Protein AF-A0A562SCU8-F1 (afdb_monomer)

Mean predicted aligned error: 7.64 Å

Solvent-accessible surface area (backbone atoms only — not comparable to full-atom values): 8248 Å² total; per-residue (Å²): 108,76,71,57,53,52,52,50,53,52,38,52,55,48,48,53,50,50,30,53,50,24,42,53,52,17,52,43,36,60,74,41,35,70,43,33,24,53,49,32,45,69,33,89,92,36,32,94,47,12,74,60,49,46,53,50,51,30,52,48,30,40,51,45,25,54,34,42,69,38,57,86,38,28,70,58,22,32,47,53,50,24,51,52,36,44,52,53,33,54,51,48,50,49,46,69,77,73,41,92,74,72,70,74,53,66,56,50,101,40,62,87,54,53,73,68,58,50,39,52,52,33,50,55,51,28,55,52,33,45,51,39,34,55,52,48,69,74,44,71,71,68,55,53,83,79,80,68,87,70,71,84,126

InterPro domains:
  IPR009908 Methylamine utilisation protein, MauE [PF07291] (16-135)

Foldseek 3Di:
DVVVVVLLVLLVVLLVVLLVVLLQQLVLLVVPLVQQLVLQCPDPVRVVVSNVCSNVVSVVSNVLSVLSVQLLSVLVSLVVSLVNLVVVLVSLVCCVPPPPDRDQPRRGPDNPPDSVRVSVVSVVSNVSSVVSSVSCVVDVVSSPPDDPPPPPD

Organism: NCBI:txid510947

Radius of gyration: 17.96 Å; Cα contacts (8 Å, |Δi|>4): 143; chains: 1; bounding box: 52×27×47 Å

Nearest PDB structures (foldseek):
  2rld-assembly1_A  TM=4.226E-01  e=9.034E+00  Bacteroides thetaiotaomicron VPI-5482
  4tx5-assembly1_B  TM=2.171E-01  e=4.146E+00  Homo sapiens

Sequence (153 aa):
MKKETLQIVFIESNVALFIFLFVYTGVNKLMDYSAFRVVLSKSPLLSFASSFIAWFLPVIELIVSLILLMPFTRKLGLLISTSLMATFTFYLAYMIFFTPNLPCSCGGIFNNLNWTEHLILNIVLLVIAFTAWWLSKSNQRFIAINRNSRTPV

Structure (mmCIF, N/CA/C/O backbone):
data_AF-A0A562SCU8-F1
#
_entry.id   AF-A0A562SCU8-F1
#
loop_
_atom_site.group_PDB
_atom_site.id
_atom_site.type_symbol
_atom_site.label_atom_id
_atom_site.label_alt_id
_atom_site.label_comp_id
_atom_site.label_asym_id
_a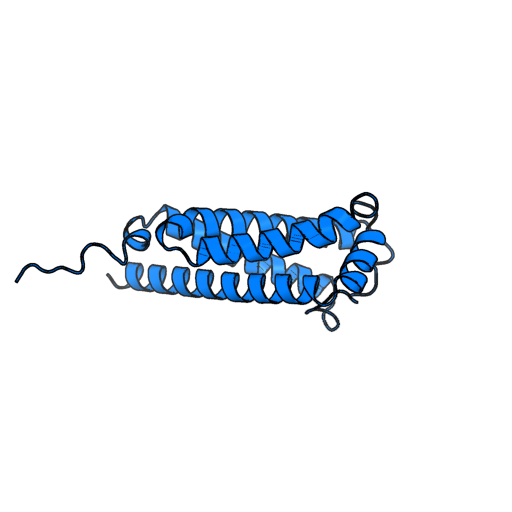tom_site.label_entity_id
_atom_site.label_seq_id
_atom_site.pdbx_PDB_ins_code
_atom_site.Cartn_x
_atom_site.Cartn_y
_atom_site.Cartn_z
_atom_site.occupancy
_atom_site.B_iso_or_equiv
_atom_site.auth_seq_id
_atom_site.auth_comp_id
_atom_site.auth_asym_id
_atom_site.auth_atom_id
_atom_site.pdbx_PDB_model_num
ATOM 1 N N . MET A 1 1 ? -18.285 7.297 25.283 1.00 58.56 1 MET A N 1
ATOM 2 C CA . MET A 1 1 ? -19.422 7.204 24.338 1.00 58.56 1 MET A CA 1
ATOM 3 C C . MET A 1 1 ? -19.176 7.908 22.999 1.00 58.56 1 MET A C 1
ATOM 5 O O . MET A 1 1 ? -18.654 7.236 22.127 1.00 58.56 1 MET A O 1
ATOM 9 N N . LYS A 1 2 ? -19.449 9.214 22.784 1.00 68.31 2 LYS A N 1
ATOM 10 C CA . LYS A 1 2 ? -19.324 9.836 21.429 1.00 68.31 2 LYS A CA 1
ATOM 11 C C . LYS A 1 2 ? -17.936 9.681 20.772 1.00 68.31 2 LYS A C 1
ATOM 13 O O . LYS A 1 2 ? -17.849 9.387 19.585 1.00 68.31 2 LYS A O 1
ATOM 18 N N . LYS A 1 3 ? -16.857 9.835 21.552 1.00 72.00 3 LYS A N 1
ATOM 19 C CA . LYS A 1 3 ? -15.465 9.695 21.076 1.00 72.00 3 LYS A CA 1
ATOM 20 C C . LYS A 1 3 ? -15.133 8.271 20.608 1.00 72.00 3 LYS A C 1
ATOM 22 O O . LYS A 1 3 ? -14.429 8.111 19.620 1.00 72.00 3 LYS A O 1
ATOM 27 N N . GLU A 1 4 ? -15.668 7.253 21.281 1.00 75.38 4 GLU A N 1
ATOM 28 C CA . GLU A 1 4 ? -15.455 5.843 20.920 1.00 75.38 4 GLU A CA 1
ATOM 29 C C . GLU A 1 4 ? -16.219 5.482 19.641 1.00 75.38 4 GLU A C 1
ATOM 31 O O . GLU A 1 4 ? -15.669 4.817 18.769 1.00 75.38 4 GLU A O 1
ATOM 36 N N . THR A 1 5 ? -17.452 5.978 19.478 1.00 78.50 5 THR A N 1
ATOM 37 C CA . THR A 1 5 ? -18.238 5.785 18.249 1.00 78.50 5 THR A CA 1
ATOM 38 C C . THR A 1 5 ? -17.547 6.404 17.033 1.00 78.50 5 THR A C 1
ATOM 40 O O . THR A 1 5 ? -17.458 5.761 15.991 1.00 78.50 5 THR A O 1
ATOM 43 N N . LEU A 1 6 ? -16.993 7.615 17.169 1.00 84.69 6 LEU A N 1
ATOM 44 C CA . LEU A 1 6 ? -16.258 8.277 16.086 1.00 84.69 6 LEU A CA 1
ATOM 45 C C . LEU A 1 6 ? -15.016 7.474 15.658 1.00 84.69 6 LEU A C 1
ATOM 47 O O . LEU A 1 6 ? -14.760 7.320 14.468 1.00 84.69 6 LEU A O 1
ATOM 51 N N . GLN A 1 7 ? -14.266 6.929 16.622 1.00 85.06 7 GLN A N 1
ATOM 52 C CA . GLN A 1 7 ? -13.095 6.091 16.343 1.00 85.06 7 GLN A CA 1
ATOM 53 C C . GLN A 1 7 ? -13.469 4.804 15.604 1.00 85.06 7 GLN A C 1
ATOM 55 O O . GLN A 1 7 ? -12.756 4.398 14.692 1.00 85.06 7 GLN A O 1
ATOM 60 N N . ILE A 1 8 ? -14.587 4.177 15.974 1.00 82.56 8 ILE A N 1
ATOM 61 C CA . ILE A 1 8 ? -15.084 2.965 15.313 1.00 82.56 8 ILE A CA 1
ATOM 62 C C . ILE A 1 8 ? -15.435 3.261 13.855 1.00 82.56 8 ILE A C 1
ATOM 64 O O . ILE A 1 8 ? -14.944 2.574 12.964 1.00 82.56 8 ILE A O 1
ATOM 68 N N . VAL A 1 9 ? -16.217 4.316 13.609 1.00 87.88 9 VAL A N 1
ATOM 69 C CA . VAL A 1 9 ? -16.588 4.725 12.246 1.00 87.88 9 VAL A CA 1
ATOM 70 C C . VAL A 1 9 ? -15.344 5.042 11.420 1.00 87.88 9 VAL A C 1
ATOM 72 O O . VAL A 1 9 ? -15.237 4.596 10.284 1.00 87.88 9 VAL A O 1
ATOM 75 N N . PHE A 1 10 ? -14.369 5.749 11.998 1.00 90.81 10 PHE A N 1
ATOM 76 C CA . PHE A 1 10 ? -13.114 6.044 11.312 1.00 90.81 10 PHE A CA 1
ATOM 77 C C . PHE A 1 10 ? -12.370 4.768 10.894 1.00 90.81 10 PHE A C 1
ATOM 79 O O . PHE A 1 10 ? -11.949 4.664 9.743 1.00 90.81 10 PHE A O 1
ATOM 86 N N . ILE A 1 11 ? -12.230 3.784 11.788 1.00 89.69 11 ILE A N 1
ATOM 87 C CA . ILE A 1 11 ? -11.534 2.525 11.481 1.00 89.69 11 ILE A CA 1
ATOM 88 C C . ILE A 1 11 ? -12.292 1.718 10.415 1.00 89.69 11 ILE A C 1
ATOM 90 O O . ILE A 1 11 ? -11.653 1.223 9.492 1.00 89.69 11 ILE A O 1
ATOM 94 N N . GLU A 1 12 ? -13.624 1.605 10.488 1.00 89.62 12 GLU A N 1
ATOM 95 C CA . GLU A 1 12 ? -14.415 0.899 9.459 1.00 89.62 12 GLU A CA 1
ATOM 96 C C . GLU A 1 12 ? -14.272 1.547 8.083 1.00 89.62 12 GLU A C 1
ATOM 98 O O . GLU A 1 12 ? -14.002 0.856 7.101 1.00 89.62 12 GLU A O 1
ATOM 103 N N . SER A 1 13 ? -14.387 2.877 8.012 1.00 93.06 13 SER A N 1
ATOM 104 C CA . SER A 1 13 ? -14.217 3.620 6.761 1.00 93.06 13 SER A CA 1
ATOM 105 C C . SER A 1 13 ? -12.830 3.396 6.159 1.00 93.06 13 SER A C 1
ATOM 107 O O . SER A 1 13 ? -12.699 3.218 4.952 1.00 93.06 13 SER A O 1
ATOM 109 N N . ASN A 1 14 ? -11.794 3.341 7.001 1.00 94.06 14 ASN A N 1
ATOM 110 C CA . ASN A 1 14 ? -10.433 3.012 6.587 1.00 94.06 14 ASN A CA 1
ATOM 111 C C . ASN A 1 14 ? -10.323 1.588 6.039 1.00 94.06 14 ASN A C 1
ATOM 113 O O . ASN A 1 14 ? -9.775 1.383 4.960 1.00 94.06 14 ASN A O 1
ATOM 117 N N . VAL A 1 15 ? -10.852 0.601 6.763 1.00 93.12 15 VAL A N 1
ATOM 118 C CA . VAL A 1 15 ? -10.840 -0.802 6.332 1.00 93.12 15 VAL A CA 1
ATOM 119 C C . VAL A 1 15 ? -11.520 -0.943 4.969 1.00 93.12 15 VAL A C 1
ATOM 121 O O . VAL A 1 15 ? -10.938 -1.538 4.065 1.00 93.12 15 VAL A O 1
ATOM 124 N N . ALA A 1 16 ? -12.699 -0.344 4.788 1.00 94.00 16 ALA A N 1
ATOM 125 C CA . ALA A 1 16 ? -13.417 -0.360 3.516 1.00 94.00 16 ALA A CA 1
ATOM 126 C C . ALA A 1 16 ? -12.621 0.315 2.385 1.00 94.00 16 ALA A C 1
ATOM 128 O O . ALA A 1 16 ? -12.517 -0.243 1.292 1.00 94.00 16 ALA A O 1
ATOM 129 N N . LEU A 1 17 ? -12.008 1.473 2.660 1.00 94.94 17 LEU A N 1
ATOM 130 C CA . LEU A 1 17 ? -11.158 2.188 1.707 1.00 94.94 17 LEU A CA 1
ATOM 131 C C . LEU A 1 17 ? -9.973 1.331 1.241 1.00 94.94 17 LEU A C 1
ATOM 133 O O . LEU A 1 17 ? -9.734 1.231 0.040 1.00 94.94 17 LEU A O 1
ATOM 137 N N . PHE A 1 18 ? -9.248 0.693 2.164 1.00 94.88 18 PHE A N 1
ATOM 138 C CA . PHE A 1 18 ? -8.090 -0.141 1.824 1.00 94.88 18 PHE A CA 1
ATOM 139 C C . PHE A 1 18 ? -8.474 -1.433 1.105 1.00 94.88 18 PHE A C 1
ATOM 141 O O . PHE A 1 18 ? -7.758 -1.848 0.197 1.00 94.88 18 PHE A O 1
ATOM 148 N N . ILE A 1 19 ? -9.612 -2.044 1.453 1.00 95.06 19 ILE A N 1
ATOM 149 C CA . ILE A 1 19 ? -10.151 -3.184 0.697 1.00 95.06 19 ILE A CA 1
ATOM 150 C C . ILE A 1 19 ? -10.417 -2.759 -0.747 1.00 95.06 19 ILE A C 1
ATOM 152 O O . ILE A 1 19 ? -9.918 -3.400 -1.668 1.00 95.06 19 ILE A O 1
ATOM 156 N N . PHE A 1 20 ? -11.159 -1.666 -0.946 1.00 94.69 20 PHE A N 1
ATOM 157 C CA . PHE A 1 20 ? -11.463 -1.160 -2.281 1.00 94.69 20 PHE A CA 1
ATOM 158 C C . PHE A 1 20 ? -10.186 -0.851 -3.068 1.00 94.69 20 PHE A C 1
ATOM 160 O O . PHE A 1 20 ? -10.033 -1.319 -4.194 1.00 94.69 20 PHE A O 1
ATOM 167 N N . LEU A 1 21 ? -9.249 -0.124 -2.453 1.00 93.06 21 LEU A N 1
ATOM 168 C CA . LEU A 1 21 ? -7.983 0.254 -3.070 1.00 93.06 21 LEU A CA 1
ATOM 169 C C . LEU A 1 21 ? -7.185 -0.977 -3.518 1.00 93.06 21 LEU A C 1
ATOM 171 O O . LEU A 1 21 ? -6.810 -1.045 -4.682 1.00 93.06 21 LEU A O 1
ATOM 175 N N . PHE A 1 22 ? -6.949 -1.948 -2.630 1.00 94.25 22 PHE A N 1
ATOM 176 C CA . PHE A 1 22 ? -6.116 -3.113 -2.942 1.00 94.25 22 PHE A CA 1
ATOM 177 C C . PHE A 1 22 ? -6.774 -4.096 -3.905 1.00 94.25 22 PHE A C 1
ATOM 179 O O . PHE A 1 22 ? -6.085 -4.671 -4.747 1.00 94.25 22 PHE A O 1
ATOM 186 N N . VAL A 1 23 ? -8.096 -4.278 -3.826 1.00 94.81 23 VAL A N 1
ATOM 187 C CA . VAL A 1 23 ? -8.822 -5.075 -4.823 1.00 94.81 23 VAL A CA 1
ATOM 188 C C . VAL A 1 23 ? -8.706 -4.413 -6.187 1.00 94.81 23 VAL A C 1
ATOM 190 O O . VAL A 1 23 ? -8.329 -5.062 -7.160 1.00 94.81 23 VAL A O 1
ATOM 193 N N . TYR A 1 24 ? -8.976 -3.112 -6.259 1.00 91.62 24 TYR A N 1
ATOM 194 C CA . TYR A 1 24 ? -8.929 -2.375 -7.510 1.00 91.62 24 TYR A CA 1
ATOM 195 C C . TYR A 1 24 ? -7.509 -2.339 -8.100 1.00 91.62 24 TYR A C 1
ATOM 197 O O . TYR A 1 24 ? -7.340 -2.629 -9.284 1.00 91.62 24 TYR A O 1
ATOM 205 N N . THR A 1 25 ? -6.467 -2.057 -7.307 1.00 89.75 25 THR A N 1
ATOM 206 C CA . THR A 1 25 ? -5.072 -2.054 -7.790 1.00 89.75 25 THR A CA 1
ATOM 207 C C . THR A 1 25 ? -4.599 -3.446 -8.186 1.00 89.75 25 THR A C 1
ATOM 209 O O . THR A 1 25 ? -4.014 -3.593 -9.260 1.00 89.75 25 THR A O 1
ATOM 212 N N . GLY A 1 26 ? -4.879 -4.463 -7.369 1.00 90.69 26 GLY A N 1
ATOM 213 C CA . GLY A 1 26 ? -4.476 -5.842 -7.626 1.00 90.69 26 GLY A CA 1
ATOM 214 C C . GLY A 1 26 ? -5.120 -6.400 -8.895 1.00 90.69 26 GLY A C 1
ATOM 215 O O . GLY A 1 26 ? -4.424 -6.933 -9.757 1.00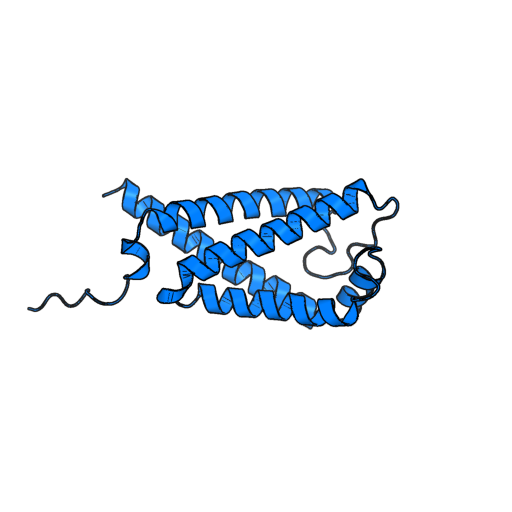 90.69 26 GLY A O 1
ATOM 216 N N . VAL A 1 27 ? -6.432 -6.213 -9.069 1.00 91.75 27 VAL A N 1
ATOM 217 C CA . VAL A 1 27 ? -7.141 -6.666 -10.277 1.00 91.75 27 VAL A CA 1
ATOM 218 C C . VAL A 1 27 ? -6.614 -5.957 -11.523 1.00 91.75 27 VAL A C 1
ATOM 220 O O . VAL A 1 27 ? -6.274 -6.633 -12.491 1.00 91.75 27 VAL A O 1
ATOM 223 N N . ASN A 1 28 ? -6.463 -4.627 -11.497 1.00 88.00 28 ASN A N 1
ATOM 224 C CA . ASN A 1 28 ? -5.938 -3.890 -12.653 1.00 88.00 28 ASN A CA 1
ATOM 225 C C . ASN A 1 28 ? -4.519 -4.341 -13.035 1.00 88.00 28 ASN A C 1
ATOM 227 O O . ASN A 1 28 ? -4.226 -4.512 -14.214 1.00 88.00 28 ASN A O 1
ATOM 231 N N . LYS A 1 29 ? -3.640 -4.601 -12.058 1.00 86.38 29 LYS A N 1
ATOM 232 C CA . LYS A 1 29 ? -2.282 -5.103 -12.334 1.00 86.38 29 LYS A CA 1
ATOM 233 C C . LYS A 1 29 ? -2.269 -6.516 -12.918 1.00 86.38 29 LYS A C 1
ATOM 235 O O . LYS A 1 29 ? -1.359 -6.836 -13.674 1.00 86.38 29 LYS A O 1
ATOM 240 N N . LEU A 1 30 ? -3.239 -7.362 -12.562 1.00 88.62 30 LEU A N 1
ATOM 241 C CA . LEU A 1 30 ? -3.380 -8.696 -13.152 1.00 88.62 30 LEU A CA 1
ATOM 242 C C . LEU A 1 30 ? -3.971 -8.637 -14.564 1.00 88.62 30 LEU A C 1
ATOM 244 O O . LEU A 1 30 ? -3.522 -9.385 -15.429 1.00 88.62 30 LEU A O 1
ATOM 248 N N . MET A 1 31 ? -4.939 -7.748 -14.805 1.00 87.81 31 MET A N 1
ATOM 249 C CA . MET A 1 31 ? -5.515 -7.526 -16.136 1.00 87.81 31 MET A CA 1
ATOM 250 C C . MET A 1 31 ? -4.463 -6.986 -17.113 1.00 87.81 31 MET A C 1
ATOM 252 O O . MET A 1 31 ? -4.283 -7.549 -18.190 1.00 87.81 31 MET A O 1
ATOM 256 N N . ASP A 1 32 ? -3.698 -5.978 -16.693 1.00 85.12 32 ASP A N 1
ATOM 257 C CA . ASP A 1 32 ? -2.631 -5.359 -17.486 1.00 85.12 32 ASP A CA 1
ATOM 258 C C . ASP A 1 32 ? -1.238 -5.884 -17.095 1.00 85.12 32 ASP A C 1
ATOM 260 O O . ASP A 1 32 ? -0.259 -5.134 -17.005 1.00 85.12 32 ASP A O 1
ATOM 264 N N . TYR A 1 33 ? -1.123 -7.198 -16.865 1.00 87.62 33 TYR A N 1
ATOM 265 C CA . TYR A 1 33 ? 0.115 -7.838 -16.401 1.00 87.62 33 TYR A CA 1
ATOM 266 C C . TYR A 1 33 ? 1.335 -7.496 -17.268 1.00 87.62 33 TYR A C 1
ATOM 268 O O . TYR A 1 33 ? 2.418 -7.215 -16.750 1.00 87.62 33 TYR A O 1
ATOM 276 N N . SER A 1 34 ? 1.176 -7.509 -18.595 1.00 85.44 34 SER A N 1
ATOM 277 C CA . SER A 1 34 ? 2.260 -7.214 -19.538 1.00 85.44 34 SER A CA 1
ATOM 278 C C . SER A 1 34 ? 2.775 -5.783 -19.373 1.00 85.44 34 SER A C 1
ATOM 280 O O . SER A 1 34 ? 3.986 -5.573 -19.285 1.00 85.44 34 SER A O 1
ATOM 282 N N . ALA A 1 35 ? 1.868 -4.813 -19.258 1.00 82.44 35 ALA A N 1
ATOM 283 C CA . ALA A 1 35 ? 2.206 -3.412 -19.060 1.00 82.44 35 ALA A CA 1
ATOM 284 C C . ALA A 1 35 ? 2.870 -3.193 -17.693 1.00 82.44 35 ALA A C 1
ATOM 286 O O . ALA A 1 35 ? 3.933 -2.570 -17.611 1.00 82.44 35 ALA A O 1
ATOM 287 N N . PHE A 1 36 ? 2.321 -3.794 -16.632 1.00 83.50 36 PHE A N 1
ATOM 288 C CA . PHE A 1 36 ? 2.894 -3.717 -15.289 1.00 83.50 36 PHE A CA 1
ATOM 289 C C . PHE A 1 36 ? 4.305 -4.322 -15.225 1.00 83.50 36 PHE A C 1
ATOM 291 O O . PHE A 1 36 ? 5.231 -3.704 -14.694 1.00 83.50 36 PHE A O 1
ATOM 298 N N . ARG A 1 37 ? 4.518 -5.488 -15.847 1.00 87.00 37 ARG A N 1
ATOM 299 C CA . ARG A 1 37 ? 5.839 -6.125 -15.945 1.00 87.00 37 ARG A CA 1
ATOM 300 C C . ARG A 1 37 ? 6.843 -5.255 -16.700 1.00 87.00 37 ARG A C 1
ATOM 302 O O . ARG A 1 37 ? 7.998 -5.180 -16.285 1.00 87.00 37 ARG A O 1
ATOM 309 N N . VAL A 1 38 ? 6.432 -4.588 -17.781 1.00 84.81 38 VAL A N 1
ATOM 310 C CA . VAL A 1 38 ? 7.312 -3.677 -18.533 1.00 84.81 38 VAL A CA 1
ATOM 311 C C . VAL A 1 38 ? 7.735 -2.493 -17.664 1.00 84.81 38 VAL A C 1
ATOM 313 O O . VAL A 1 38 ? 8.922 -2.168 -17.635 1.00 84.81 38 VAL A O 1
ATOM 316 N N . VAL A 1 39 ? 6.817 -1.895 -16.902 1.00 80.94 39 VAL A N 1
ATOM 317 C CA . VAL A 1 39 ? 7.153 -0.824 -15.946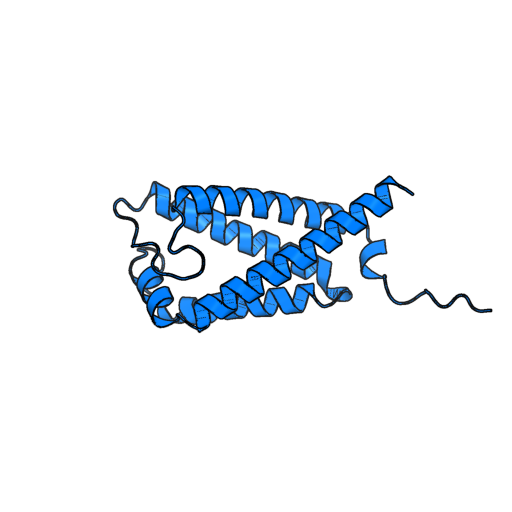 1.00 80.94 39 VAL A CA 1
ATOM 318 C C . VAL A 1 39 ? 8.170 -1.319 -14.913 1.00 80.94 39 VAL A C 1
ATOM 320 O O . VAL A 1 39 ? 9.194 -0.669 -14.703 1.00 80.94 39 VAL A O 1
ATOM 323 N N . LEU A 1 40 ? 7.959 -2.511 -14.345 1.00 84.88 40 LEU A N 1
ATOM 324 C CA . LEU A 1 40 ? 8.903 -3.124 -13.403 1.00 84.88 40 LEU A CA 1
ATOM 325 C C . LEU A 1 40 ? 10.265 -3.434 -14.041 1.00 84.88 40 LEU A C 1
ATOM 327 O O . LEU A 1 40 ? 11.293 -3.249 -13.396 1.00 84.88 40 LEU A O 1
ATOM 331 N N . SER A 1 41 ? 10.300 -3.862 -15.306 1.00 85.88 41 SER A N 1
ATOM 332 C CA . SER A 1 41 ? 11.551 -4.152 -16.022 1.00 85.88 41 SER A CA 1
ATOM 333 C C . SER A 1 41 ? 12.407 -2.911 -16.279 1.00 85.88 41 SER A C 1
ATOM 335 O O . SER A 1 41 ? 13.628 -3.011 -16.356 1.00 85.88 41 SER A O 1
ATOM 337 N N . LYS A 1 42 ? 11.773 -1.737 -16.371 1.00 82.25 42 LYS A N 1
ATOM 338 C CA . LYS A 1 42 ? 12.449 -0.445 -16.544 1.00 82.25 42 LYS A CA 1
ATOM 339 C C . LYS A 1 42 ? 12.944 0.143 -15.222 1.00 82.25 42 LYS A C 1
ATOM 341 O O . LYS A 1 42 ? 13.711 1.100 -15.235 1.00 82.25 42 LYS A O 1
ATOM 346 N N . SER A 1 43 ? 12.519 -0.416 -14.089 1.00 79.56 43 SER A N 1
ATOM 347 C CA . SER A 1 43 ? 12.985 -0.004 -12.769 1.00 79.56 43 SER A CA 1
ATOM 348 C C . SER A 1 43 ? 14.337 -0.661 -12.465 1.00 79.56 43 SER A C 1
ATOM 350 O O . SER A 1 43 ? 14.401 -1.891 -12.391 1.00 79.56 43 SER A O 1
ATOM 352 N N . PRO A 1 44 ? 15.411 0.111 -12.220 1.00 78.94 44 PRO A N 1
ATOM 353 C CA . PRO A 1 44 ? 16.757 -0.434 -12.031 1.00 78.94 44 PRO A CA 1
ATOM 354 C C . PRO A 1 44 ? 16.844 -1.427 -10.861 1.00 78.94 44 PRO A C 1
ATOM 356 O O . PRO A 1 44 ? 17.563 -2.416 -10.948 1.00 78.94 44 PRO A O 1
ATOM 359 N N . LEU A 1 45 ? 16.056 -1.213 -9.801 1.00 79.44 45 LEU A N 1
ATOM 360 C CA . LEU A 1 45 ? 16.031 -2.072 -8.612 1.00 79.44 45 LEU A CA 1
ATOM 361 C C . LEU A 1 45 ? 15.211 -3.363 -8.794 1.00 79.44 45 LEU A C 1
ATOM 363 O O . LEU A 1 45 ? 15.395 -4.315 -8.050 1.00 79.44 45 LEU A O 1
ATOM 367 N N . LEU A 1 46 ? 14.255 -3.388 -9.725 1.00 84.69 46 LEU A N 1
ATOM 368 C CA . LEU A 1 46 ? 13.246 -4.458 -9.822 1.00 84.69 46 LEU A CA 1
ATOM 369 C C . LEU A 1 46 ? 13.339 -5.233 -11.134 1.00 84.69 46 LEU A C 1
ATOM 371 O O . LEU A 1 46 ? 12.654 -6.241 -11.292 1.00 84.69 46 LEU A O 1
ATOM 375 N N . SER A 1 47 ? 14.188 -4.794 -12.063 1.00 85.12 47 SER A N 1
ATOM 376 C CA . SER A 1 47 ? 14.306 -5.366 -13.402 1.00 85.12 47 SER A CA 1
ATOM 377 C C . SER A 1 47 ? 14.583 -6.871 -13.373 1.00 85.12 47 SER A C 1
ATOM 379 O O . SER A 1 47 ? 13.884 -7.634 -14.047 1.00 85.12 47 SER A O 1
ATOM 381 N N . PHE A 1 48 ? 15.508 -7.304 -12.509 1.00 89.12 48 PHE A N 1
ATOM 382 C CA . PHE A 1 48 ? 15.912 -8.704 -12.350 1.00 89.12 48 PHE A CA 1
ATOM 383 C C . PHE A 1 48 ? 14.796 -9.615 -11.813 1.00 89.12 48 PHE A C 1
ATOM 385 O O . PHE A 1 48 ? 14.758 -10.798 -12.140 1.00 89.12 48 PHE A O 1
ATOM 392 N N . ALA A 1 49 ? 13.871 -9.073 -11.017 1.00 90.31 49 ALA A N 1
ATOM 393 C CA . ALA A 1 49 ? 12.760 -9.808 -10.409 1.00 90.31 49 ALA A CA 1
ATOM 394 C C . ALA A 1 49 ? 11.391 -9.396 -10.977 1.00 90.31 49 ALA A C 1
ATOM 396 O O . ALA A 1 49 ? 10.353 -9.757 -10.424 1.00 90.31 49 ALA A O 1
ATOM 397 N N . SER A 1 50 ? 11.370 -8.661 -12.092 1.00 88.06 50 SER A N 1
ATOM 398 C CA . SER A 1 50 ? 10.167 -8.029 -12.645 1.00 88.06 50 SER A CA 1
ATOM 399 C C . SER A 1 50 ? 9.026 -9.018 -12.889 1.00 88.06 50 SER A C 1
ATOM 401 O O . SER A 1 50 ? 7.896 -8.740 -12.507 1.00 88.06 50 SER A O 1
ATOM 403 N N . SER A 1 51 ? 9.309 -10.202 -13.443 1.00 89.12 51 SER A N 1
ATOM 404 C CA . SER A 1 51 ? 8.299 -11.251 -13.661 1.00 89.12 51 SER A CA 1
ATOM 405 C C . SER A 1 51 ? 7.711 -11.800 -12.357 1.00 89.12 51 SER A C 1
ATOM 407 O O . SER A 1 51 ? 6.504 -12.019 -12.278 1.00 89.12 51 SER A O 1
ATOM 409 N N . PHE A 1 52 ? 8.559 -12.022 -11.346 1.00 91.81 52 PHE A N 1
ATOM 410 C CA . PHE A 1 52 ? 8.141 -12.546 -10.045 1.00 91.81 52 PHE A CA 1
ATOM 411 C C . PHE A 1 52 ? 7.286 -11.514 -9.306 1.00 91.81 52 PHE A C 1
ATOM 413 O O . PHE A 1 52 ? 6.186 -11.818 -8.855 1.00 91.81 52 PHE A O 1
ATOM 420 N N . ILE A 1 53 ? 7.753 -10.266 -9.260 1.00 91.12 53 ILE A N 1
ATOM 421 C CA . ILE A 1 53 ? 7.082 -9.165 -8.564 1.00 91.12 53 ILE A CA 1
ATOM 422 C C . ILE A 1 53 ? 5.775 -8.782 -9.264 1.00 91.12 53 ILE A C 1
ATOM 424 O O . ILE A 1 53 ? 4.796 -8.482 -8.583 1.00 91.12 53 ILE A O 1
ATOM 428 N N . ALA A 1 54 ? 5.719 -8.875 -10.597 1.00 89.38 54 ALA A N 1
ATOM 429 C CA . ALA A 1 54 ? 4.501 -8.638 -11.367 1.00 89.38 54 ALA A CA 1
ATOM 430 C C . ALA A 1 54 ? 3.344 -9.574 -10.978 1.00 89.38 54 ALA A C 1
ATOM 432 O O . ALA A 1 54 ? 2.190 -9.183 -11.109 1.00 89.38 54 ALA A O 1
ATOM 433 N N . TRP A 1 55 ? 3.635 -10.786 -10.489 1.00 92.44 55 TRP A N 1
ATOM 434 C CA . TRP A 1 55 ? 2.619 -11.720 -9.989 1.00 92.44 55 TRP A CA 1
ATOM 435 C C . TRP A 1 55 ? 2.451 -11.646 -8.469 1.00 92.44 55 TRP A C 1
ATOM 437 O O . TRP A 1 55 ? 1.336 -11.622 -7.956 1.00 92.44 55 TRP A O 1
ATOM 447 N N . PHE A 1 56 ? 3.561 -11.565 -7.739 1.00 93.38 56 PHE A N 1
ATOM 448 C CA . PHE A 1 56 ? 3.568 -11.563 -6.281 1.00 93.38 56 PHE A CA 1
ATOM 449 C C . PHE A 1 56 ? 2.861 -10.341 -5.694 1.00 93.38 56 PHE A C 1
ATOM 451 O O . PHE A 1 56 ? 2.099 -10.463 -4.735 1.00 93.38 56 PHE A O 1
ATOM 458 N N . LEU A 1 57 ? 3.088 -9.161 -6.277 1.00 92.38 57 LEU A N 1
ATOM 459 C CA . LEU A 1 57 ? 2.570 -7.919 -5.726 1.00 92.38 57 LEU A CA 1
ATOM 460 C C . LEU A 1 57 ? 1.034 -7.834 -5.796 1.00 92.38 57 LEU A C 1
ATOM 462 O O . LEU A 1 57 ? 0.432 -7.617 -4.743 1.00 92.38 57 LEU A O 1
ATOM 466 N N . PRO A 1 58 ? 0.379 -8.077 -6.951 1.00 92.00 58 PRO A N 1
ATOM 467 C CA . PRO A 1 58 ? -1.082 -8.085 -7.011 1.00 92.00 58 PRO A CA 1
ATOM 468 C C . PRO A 1 58 ? -1.710 -9.167 -6.131 1.00 92.00 58 PRO A C 1
ATOM 470 O O . PRO A 1 58 ? -2.736 -8.934 -5.497 1.00 92.00 58 PRO A O 1
ATOM 473 N N . VAL A 1 59 ? -1.081 -10.344 -6.042 1.00 94.94 59 VAL A N 1
ATOM 474 C CA . VAL A 1 59 ? -1.564 -11.438 -5.188 1.00 94.94 59 VAL A CA 1
ATOM 475 C C . VAL A 1 59 ? -1.545 -11.033 -3.714 1.00 94.94 59 VAL A C 1
ATOM 477 O O . VAL A 1 59 ? -2.525 -11.272 -3.011 1.00 94.94 59 VAL A O 1
ATOM 480 N N . ILE A 1 60 ? -0.483 -10.371 -3.242 1.00 95.12 60 ILE A N 1
ATOM 481 C CA . ILE A 1 60 ? -0.441 -9.848 -1.871 1.00 95.12 60 ILE A CA 1
ATOM 482 C C . ILE A 1 60 ? -1.519 -8.796 -1.638 1.00 95.12 60 ILE A C 1
ATOM 484 O O . ILE A 1 60 ? -2.184 -8.857 -0.608 1.00 95.12 60 ILE A O 1
ATOM 488 N N . GLU A 1 61 ? -1.725 -7.859 -2.565 1.00 94.50 61 GLU A N 1
ATOM 489 C CA . GLU A 1 61 ? -2.779 -6.842 -2.435 1.00 94.50 61 GLU A CA 1
ATOM 490 C C . GLU A 1 61 ? -4.157 -7.499 -2.240 1.00 94.50 61 GLU A C 1
ATOM 492 O O . GLU A 1 61 ? -4.889 -7.165 -1.303 1.00 94.50 61 GLU A O 1
ATOM 497 N N . LEU A 1 62 ? -4.470 -8.520 -3.044 1.00 95.62 62 LEU A N 1
ATOM 498 C CA . LEU A 1 62 ? -5.714 -9.279 -2.917 1.00 95.62 62 LEU A CA 1
ATOM 499 C C . LEU A 1 62 ? -5.789 -10.060 -1.599 1.00 95.62 62 LEU A C 1
ATOM 501 O O . LEU A 1 62 ? -6.808 -9.992 -0.912 1.00 95.62 62 LEU A O 1
ATOM 505 N N . ILE A 1 63 ? -4.721 -10.743 -1.186 1.00 96.00 63 ILE A N 1
ATOM 506 C CA . ILE A 1 63 ? -4.690 -11.463 0.097 1.00 96.00 63 ILE A CA 1
ATOM 507 C C . ILE A 1 63 ? -4.916 -10.498 1.267 1.00 96.00 63 ILE A C 1
ATOM 509 O O . ILE A 1 63 ? -5.715 -10.786 2.157 1.00 96.00 63 ILE A O 1
ATOM 513 N N . VAL A 1 64 ? -4.270 -9.331 1.265 1.00 95.38 64 VAL A N 1
ATOM 514 C CA . VAL A 1 64 ? -4.440 -8.317 2.317 1.00 95.38 64 VAL A CA 1
ATOM 515 C C . VAL A 1 64 ? -5.878 -7.806 2.360 1.00 95.38 64 VAL A C 1
ATOM 517 O O . VAL A 1 64 ? -6.432 -7.654 3.450 1.00 95.38 64 VAL A O 1
ATOM 520 N N . SER A 1 65 ? -6.520 -7.620 1.204 1.00 94.62 65 SER A N 1
ATOM 521 C CA . SER A 1 65 ? -7.939 -7.248 1.150 1.00 94.62 65 SER A CA 1
ATOM 522 C C . SER A 1 65 ? -8.852 -8.305 1.799 1.00 94.62 65 SER A C 1
ATOM 524 O O . SER A 1 65 ? -9.758 -7.956 2.558 1.00 94.62 65 SER A O 1
ATOM 526 N N . LEU A 1 66 ? -8.557 -9.599 1.617 1.00 93.75 66 LEU A N 1
ATOM 527 C CA . LEU A 1 66 ? -9.279 -10.698 2.272 1.00 93.75 66 LEU A CA 1
ATOM 528 C C . LEU A 1 66 ? -9.030 -10.730 3.788 1.00 93.75 66 LEU A C 1
ATOM 530 O O . LEU A 1 66 ? -9.953 -10.956 4.572 1.00 93.75 66 LEU A O 1
ATOM 534 N N . ILE A 1 67 ? -7.799 -10.454 4.224 1.00 92.31 67 ILE A N 1
ATOM 535 C CA . ILE A 1 67 ? -7.447 -10.349 5.649 1.00 92.31 67 ILE A CA 1
ATOM 536 C C . ILE A 1 67 ? -8.186 -9.173 6.313 1.00 92.31 67 ILE A C 1
ATOM 538 O O . ILE A 1 67 ? -8.592 -9.276 7.471 1.00 92.31 67 ILE A O 1
ATOM 542 N N . LEU A 1 68 ? -8.382 -8.058 5.605 1.00 90.88 68 LEU A N 1
ATOM 543 C CA . LEU A 1 68 ? -9.138 -6.900 6.098 1.00 90.88 68 LEU A CA 1
ATOM 544 C C . LEU A 1 68 ? -10.654 -7.154 6.185 1.00 90.88 68 LEU A C 1
ATOM 546 O O . LEU A 1 68 ? -11.317 -6.594 7.064 1.00 90.88 68 LEU A O 1
ATOM 550 N N . LEU A 1 69 ? -11.201 -8.007 5.313 1.00 89.88 69 LEU A N 1
ATOM 551 C CA . LEU A 1 69 ? -12.613 -8.416 5.336 1.00 89.88 69 LEU A CA 1
ATOM 552 C C . LEU A 1 69 ? -12.973 -9.179 6.617 1.00 89.88 69 LEU A C 1
ATOM 554 O O . LEU A 1 69 ? -14.052 -8.992 7.178 1.00 89.88 69 LEU A O 1
ATOM 558 N N . MET A 1 70 ? -12.063 -10.023 7.101 1.00 86.19 70 MET A N 1
ATOM 559 C CA . MET A 1 70 ? -12.287 -10.864 8.272 1.00 86.19 70 MET A CA 1
ATOM 560 C C . MET A 1 70 ? -12.106 -10.075 9.585 1.00 86.19 70 MET A C 1
ATOM 562 O O . MET A 1 70 ? -10.997 -9.628 9.891 1.00 86.19 70 MET A O 1
ATOM 566 N N . PRO A 1 71 ? -13.150 -9.932 10.431 1.00 79.06 71 PRO A N 1
ATOM 567 C CA . PRO A 1 71 ? -13.101 -9.056 11.604 1.00 79.06 71 PRO A CA 1
ATOM 568 C C . PRO A 1 71 ? -12.035 -9.466 12.627 1.00 79.06 71 PRO A C 1
ATOM 570 O O . PRO A 1 71 ? -11.409 -8.602 13.240 1.00 79.06 71 PRO A O 1
ATOM 573 N N . PHE A 1 72 ? -11.773 -10.770 12.760 1.00 78.62 72 PHE A N 1
ATOM 574 C CA . PHE A 1 72 ? -10.773 -11.311 13.681 1.00 78.62 72 PHE A CA 1
ATOM 575 C C . PHE A 1 72 ? -9.326 -11.010 13.255 1.00 78.62 72 PHE A C 1
ATOM 577 O O . PHE A 1 72 ? -8.458 -10.868 14.115 1.00 78.62 72 PHE A O 1
ATOM 584 N N . THR A 1 73 ? -9.058 -10.848 11.955 1.00 86.56 73 THR A N 1
ATOM 585 C CA . THR A 1 73 ? -7.725 -10.514 11.425 1.00 86.56 73 THR A CA 1
ATOM 586 C C . THR A 1 73 ? -7.529 -9.035 11.128 1.00 86.56 73 THR A C 1
ATOM 588 O O . THR A 1 73 ? -6.418 -8.642 10.785 1.00 86.56 73 THR A O 1
ATOM 591 N N . ARG A 1 74 ? -8.543 -8.178 11.295 1.00 85.25 74 ARG A N 1
ATOM 592 C CA . ARG A 1 74 ? -8.472 -6.754 10.911 1.00 85.25 74 ARG A CA 1
ATOM 593 C C . ARG A 1 74 ? -7.274 -5.996 11.473 1.00 85.25 74 ARG A C 1
ATOM 595 O O . ARG A 1 74 ? -6.704 -5.174 10.767 1.00 85.25 74 ARG A O 1
ATOM 602 N N . LYS A 1 75 ? -6.849 -6.264 12.713 1.00 87.25 75 LYS A N 1
ATOM 603 C CA . LYS A 1 75 ? -5.635 -5.633 13.276 1.00 87.25 75 LYS A CA 1
ATOM 604 C C . LYS A 1 75 ? -4.380 -5.990 12.496 1.00 87.25 75 LYS A C 1
ATOM 606 O O . LYS A 1 75 ? -3.568 -5.112 12.213 1.00 87.25 75 LYS A O 1
ATOM 611 N N . LEU A 1 76 ? -4.240 -7.269 12.161 1.00 90.44 76 LEU A N 1
ATOM 612 C CA . LEU A 1 76 ? -3.142 -7.760 11.345 1.00 90.44 76 LEU A CA 1
ATOM 613 C C . LEU A 1 76 ? -3.255 -7.211 9.918 1.00 90.44 76 LEU A C 1
ATOM 615 O O . LEU A 1 76 ? -2.270 -6.718 9.387 1.00 90.44 76 LEU A O 1
ATOM 619 N N . GLY A 1 77 ? -4.459 -7.199 9.341 1.00 92.12 77 GLY A N 1
ATOM 620 C CA . GLY A 1 77 ? -4.729 -6.604 8.032 1.00 92.12 77 GLY A CA 1
ATOM 621 C C . GLY A 1 77 ? -4.327 -5.132 7.962 1.00 92.12 77 GLY A C 1
ATOM 622 O O . GLY A 1 77 ? -3.608 -4.752 7.047 1.00 92.12 77 GLY A O 1
ATOM 623 N N . LEU A 1 78 ? -4.701 -4.313 8.951 1.00 93.06 78 LEU A N 1
ATOM 624 C CA . LEU A 1 78 ? -4.324 -2.894 9.025 1.00 93.06 78 LEU A CA 1
ATOM 625 C C . LEU A 1 78 ? -2.814 -2.695 9.198 1.00 93.06 78 LEU A C 1
ATOM 627 O O . LEU A 1 78 ? -2.247 -1.789 8.589 1.00 93.06 78 LEU A O 1
ATOM 631 N N . LEU A 1 79 ? -2.153 -3.549 9.987 1.00 94.75 79 LEU A N 1
ATOM 632 C CA . LEU A 1 79 ? -0.695 -3.531 10.118 1.00 94.75 79 LEU A CA 1
ATOM 633 C C . LEU A 1 79 ? -0.025 -3.824 8.771 1.00 94.75 79 LEU A C 1
ATOM 635 O O . LEU A 1 79 ? 0.789 -3.028 8.314 1.00 94.75 79 LEU A O 1
ATOM 639 N N . ILE A 1 80 ? -0.409 -4.925 8.117 1.00 95.44 80 ILE A N 1
ATOM 640 C CA . ILE A 1 80 ? 0.148 -5.316 6.817 1.00 95.44 80 ILE A CA 1
ATOM 641 C C . ILE A 1 80 ? -0.151 -4.244 5.764 1.00 95.44 80 ILE A C 1
ATOM 643 O O . ILE A 1 80 ? 0.733 -3.895 4.993 1.00 95.44 80 ILE A O 1
ATOM 647 N N . SER A 1 81 ? -1.354 -3.666 5.769 1.00 95.06 81 SER A N 1
ATOM 648 C CA . SER A 1 81 ? -1.738 -2.568 4.868 1.00 95.06 81 SER A CA 1
ATOM 649 C C . SER A 1 81 ? -0.848 -1.344 5.056 1.00 95.06 81 SER A C 1
ATOM 651 O O . SER A 1 81 ? -0.384 -0.764 4.079 1.00 95.06 81 SER A O 1
ATOM 653 N N . THR A 1 82 ? -0.570 -0.979 6.312 1.00 95.69 82 THR A N 1
ATOM 654 C CA . THR A 1 82 ? 0.327 0.134 6.652 1.00 95.69 82 THR A CA 1
ATOM 655 C C . THR A 1 82 ? 1.745 -0.150 6.164 1.00 95.69 82 THR A C 1
ATOM 657 O O . THR A 1 82 ? 2.355 0.703 5.526 1.00 95.69 82 THR A O 1
ATOM 660 N N . SER A 1 83 ? 2.263 -1.358 6.409 1.00 96.12 83 SER A N 1
ATOM 661 C CA . SER A 1 83 ? 3.588 -1.771 5.937 1.00 96.12 83 SER A CA 1
ATOM 662 C C . SER A 1 83 ? 3.680 -1.780 4.411 1.00 96.12 83 SER A C 1
ATOM 664 O O . SER A 1 83 ? 4.635 -1.242 3.862 1.00 96.12 83 SER A O 1
ATOM 666 N N . LEU A 1 84 ? 2.677 -2.327 3.721 1.00 94.19 84 LEU A N 1
ATOM 667 C CA . LEU A 1 84 ? 2.637 -2.389 2.262 1.00 94.19 84 LEU A CA 1
ATOM 668 C C . LEU A 1 84 ? 2.578 -0.983 1.648 1.00 94.19 84 LEU A C 1
ATOM 670 O O . LEU A 1 84 ? 3.343 -0.674 0.737 1.00 94.19 84 LEU A O 1
ATOM 674 N N . MET A 1 85 ? 1.735 -0.103 2.200 1.00 94.88 85 MET A N 1
ATOM 675 C CA . MET A 1 85 ? 1.645 1.296 1.776 1.00 94.88 85 MET A CA 1
ATOM 676 C C . MET A 1 85 ? 2.953 2.056 2.035 1.00 94.88 85 MET A C 1
ATOM 678 O O . MET A 1 85 ? 3.381 2.856 1.203 1.00 94.88 85 MET A O 1
ATOM 682 N N . ALA A 1 86 ? 3.643 1.771 3.145 1.00 95.62 86 ALA A N 1
ATOM 683 C CA . ALA A 1 86 ? 4.958 2.341 3.423 1.00 95.62 86 ALA A CA 1
ATOM 684 C C . ALA A 1 86 ? 5.983 1.890 2.377 1.00 95.62 86 ALA A C 1
ATOM 686 O O . ALA A 1 86 ? 6.679 2.728 1.810 1.00 95.62 86 ALA A O 1
ATOM 687 N N . THR A 1 87 ? 6.042 0.592 2.066 1.00 94.12 87 THR A N 1
ATOM 688 C CA . THR A 1 87 ? 6.933 0.057 1.028 1.00 94.12 87 THR A CA 1
ATOM 689 C C . THR A 1 87 ? 6.670 0.701 -0.332 1.00 94.12 87 THR A C 1
ATOM 691 O O . THR A 1 87 ? 7.624 1.105 -0.995 1.00 94.12 87 THR A O 1
ATOM 694 N N . PHE A 1 88 ? 5.404 0.869 -0.733 1.00 90.75 88 PHE A N 1
ATOM 695 C CA . PHE A 1 88 ? 5.065 1.584 -1.969 1.00 90.75 88 PHE A CA 1
ATOM 696 C C . PHE A 1 88 ? 5.508 3.041 -1.945 1.00 90.75 88 PHE A C 1
ATOM 698 O O . PHE A 1 88 ? 6.122 3.506 -2.903 1.00 90.75 88 PHE A O 1
ATOM 705 N N . THR A 1 89 ? 5.280 3.736 -0.834 1.00 93.00 89 THR A N 1
ATOM 706 C CA . THR A 1 89 ? 5.704 5.129 -0.662 1.00 93.00 89 THR A CA 1
ATOM 707 C C . THR A 1 89 ? 7.222 5.272 -0.783 1.00 93.00 89 THR A C 1
ATOM 709 O O . THR A 1 89 ? 7.704 6.111 -1.543 1.00 93.00 89 THR A O 1
ATOM 712 N N . PHE A 1 90 ? 7.987 4.428 -0.083 1.00 92.62 90 PHE A N 1
ATOM 713 C CA . PHE A 1 90 ? 9.450 4.433 -0.145 1.00 92.62 90 PHE A CA 1
ATOM 714 C C . PHE A 1 90 ? 9.968 4.107 -1.544 1.00 92.62 90 PHE A C 1
ATOM 716 O O . PHE A 1 90 ? 10.885 4.771 -2.023 1.00 92.62 90 PHE A O 1
ATOM 723 N N . TYR A 1 91 ? 9.370 3.121 -2.216 1.00 88.94 91 TYR A N 1
ATOM 724 C CA . TYR A 1 91 ? 9.735 2.773 -3.584 1.00 88.94 91 TYR A CA 1
ATOM 725 C C . TYR A 1 91 ? 9.497 3.940 -4.555 1.00 88.94 91 TYR A C 1
ATOM 727 O O . TYR A 1 91 ? 10.389 4.276 -5.333 1.00 88.94 91 TYR A O 1
ATOM 735 N N . LEU A 1 92 ? 8.334 4.597 -4.486 1.00 87.75 92 LEU A N 1
ATOM 736 C CA . LEU A 1 92 ? 8.033 5.755 -5.332 1.00 87.75 92 LEU A CA 1
ATOM 737 C C . LEU A 1 92 ? 8.977 6.928 -5.054 1.00 87.75 92 LEU A C 1
ATOM 739 O O . LEU A 1 92 ? 9.488 7.529 -5.997 1.00 87.75 92 LEU A O 1
ATOM 743 N N . ALA A 1 93 ? 9.248 7.224 -3.781 1.00 90.44 93 ALA A N 1
ATOM 744 C CA . ALA A 1 93 ? 10.205 8.260 -3.405 1.00 90.44 93 ALA A CA 1
ATOM 745 C C . ALA A 1 93 ? 11.594 7.953 -3.983 1.00 90.44 93 ALA A C 1
ATOM 747 O O . ALA A 1 93 ? 12.194 8.806 -4.633 1.00 90.44 93 ALA A O 1
ATOM 748 N N . TYR A 1 94 ? 12.076 6.718 -3.823 1.00 88.75 94 TYR A N 1
ATOM 749 C CA . TYR A 1 94 ? 13.347 6.281 -4.396 1.00 88.75 94 TYR A CA 1
ATOM 750 C C . TYR A 1 94 ? 13.383 6.461 -5.921 1.00 88.75 94 TYR A C 1
ATOM 752 O O . TYR A 1 94 ? 14.332 7.034 -6.453 1.00 88.75 94 TYR A O 1
ATOM 760 N N . MET A 1 95 ? 12.338 6.034 -6.633 1.00 84.94 95 MET A N 1
ATOM 761 C CA . MET A 1 95 ? 12.272 6.188 -8.088 1.00 84.94 95 MET A CA 1
ATOM 762 C C . MET A 1 95 ? 12.354 7.658 -8.516 1.00 84.94 95 MET A C 1
ATOM 764 O O . MET A 1 95 ? 13.112 7.968 -9.430 1.00 84.94 95 MET A O 1
ATOM 768 N N . ILE A 1 96 ? 11.644 8.560 -7.834 1.00 85.56 96 ILE A N 1
ATOM 769 C CA . ILE A 1 96 ? 11.639 9.997 -8.150 1.00 85.56 96 ILE A CA 1
ATOM 770 C C . ILE A 1 96 ? 13.008 10.644 -7.903 1.00 85.56 96 ILE A C 1
ATOM 772 O O . ILE A 1 96 ? 13.441 11.467 -8.703 1.00 85.56 96 ILE A O 1
ATOM 776 N N . PHE A 1 97 ? 13.700 10.283 -6.819 1.00 85.88 97 PHE A N 1
ATOM 777 C CA . PHE A 1 97 ? 14.986 10.901 -6.477 1.00 85.88 97 PHE A CA 1
ATOM 778 C C . PHE A 1 97 ? 16.173 10.344 -7.272 1.00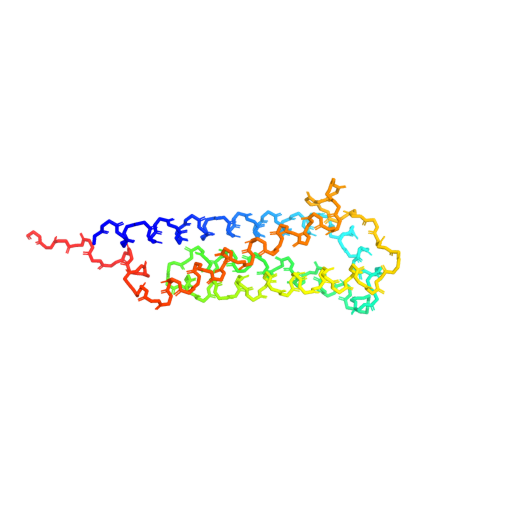 85.88 97 PHE A C 1
ATOM 780 O O . PHE A 1 97 ? 17.116 11.085 -7.545 1.00 85.88 97 PHE A O 1
ATOM 787 N N . PHE A 1 98 ? 16.155 9.056 -7.625 1.00 83.62 98 PHE A N 1
ATOM 788 C CA . PHE A 1 98 ? 17.327 8.366 -8.178 1.00 83.62 98 PHE A CA 1
ATOM 789 C C . PHE A 1 98 ? 17.199 7.980 -9.655 1.00 83.62 98 PHE A C 1
ATOM 791 O O . PHE A 1 98 ? 18.201 7.601 -10.262 1.00 83.62 98 PHE A O 1
ATOM 798 N N . THR A 1 99 ? 16.007 8.067 -10.256 1.00 78.19 99 THR A N 1
ATOM 799 C CA . THR A 1 99 ? 15.806 7.703 -11.668 1.00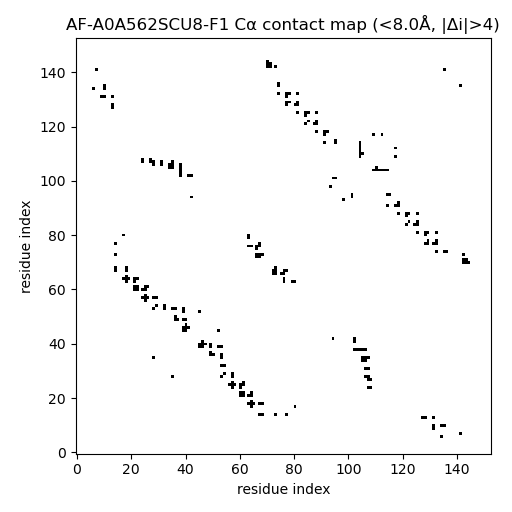 78.19 99 THR A CA 1
ATOM 800 C C . THR A 1 99 ? 15.639 8.960 -12.528 1.00 78.19 99 THR A C 1
ATOM 802 O O . THR A 1 99 ? 14.576 9.574 -12.493 1.00 78.19 99 THR A O 1
ATOM 805 N N . PRO A 1 100 ? 16.644 9.340 -13.341 1.00 68.38 100 PRO A N 1
ATOM 806 C CA . PRO A 1 100 ? 16.597 10.571 -14.135 1.00 68.38 100 PRO A CA 1
ATOM 807 C C . PRO A 1 100 ? 15.543 10.543 -15.253 1.00 68.38 100 PRO A C 1
ATOM 809 O O . PRO A 1 100 ? 15.020 11.588 -15.620 1.00 68.38 100 PRO A O 1
ATOM 812 N N . ASN A 1 101 ? 15.202 9.357 -15.773 1.00 71.38 101 ASN A N 1
ATOM 813 C CA . ASN A 1 101 ? 14.144 9.163 -16.768 1.00 71.38 101 ASN A CA 1
ATOM 814 C C . ASN A 1 101 ? 13.116 8.168 -16.230 1.00 71.38 101 ASN A C 1
ATOM 816 O O . ASN A 1 101 ? 13.291 6.953 -16.347 1.00 71.38 101 ASN A O 1
ATOM 820 N N . LEU A 1 102 ? 12.055 8.684 -15.614 1.00 72.19 102 LEU A N 1
ATOM 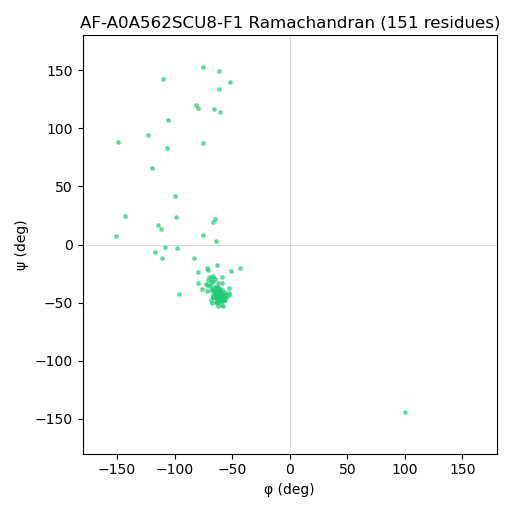821 C CA . LEU A 1 102 ? 10.965 7.858 -15.104 1.00 72.19 102 LEU A CA 1
ATOM 822 C C . LEU A 1 102 ? 10.297 7.103 -16.269 1.00 72.19 102 LEU A C 1
ATOM 824 O O . LEU A 1 102 ? 10.027 7.703 -17.315 1.00 72.19 102 LEU A O 1
ATOM 828 N N . PRO A 1 103 ? 10.026 5.791 -16.132 1.00 68.69 103 PRO A N 1
ATOM 829 C CA . PRO A 1 103 ? 9.287 5.065 -17.154 1.00 68.69 103 PRO A CA 1
ATOM 830 C C . PRO A 1 103 ? 7.885 5.672 -17.301 1.00 68.69 103 PRO A C 1
ATOM 832 O O . PRO A 1 103 ? 7.325 6.180 -16.327 1.00 68.69 103 PRO A O 1
ATOM 835 N N . CYS A 1 104 ? 7.308 5.620 -18.510 1.00 65.75 104 CYS A N 1
ATOM 836 C CA . CYS A 1 104 ? 5.935 6.093 -18.712 1.00 65.75 104 CYS A CA 1
ATOM 837 C C . CYS A 1 104 ? 5.005 5.431 -17.691 1.00 65.75 104 CYS A C 1
ATOM 839 O O . CYS A 1 104 ? 5.147 4.233 -17.427 1.00 65.75 104 CYS A O 1
ATOM 841 N N . SER A 1 105 ? 4.052 6.194 -17.147 1.00 59.38 105 SER A N 1
ATOM 842 C CA . SER A 1 105 ? 3.072 5.751 -16.141 1.00 59.38 105 SER A CA 1
ATOM 843 C C . SER A 1 105 ? 2.090 4.678 -16.643 1.00 59.38 105 SER A C 1
ATOM 845 O O . SER A 1 105 ? 1.031 4.507 -16.058 1.00 59.38 105 SER A O 1
ATOM 847 N N . CYS A 1 106 ? 2.446 3.932 -17.692 1.00 52.62 106 CYS A N 1
ATOM 848 C CA . CYS A 1 106 ? 1.637 3.004 -18.478 1.00 52.62 106 CYS A CA 1
ATOM 849 C C . CYS A 1 106 ? 1.158 1.740 -17.720 1.00 52.62 106 CYS A C 1
ATOM 851 O O . CYS A 1 106 ? 0.857 0.733 -18.351 1.00 52.62 106 CYS A O 1
ATOM 853 N N . GLY A 1 107 ? 1.143 1.742 -16.384 1.00 51.94 107 GLY A N 1
ATOM 854 C CA . GLY A 1 107 ? 0.860 0.586 -15.531 1.00 51.94 107 GLY A CA 1
ATOM 855 C C . GLY A 1 107 ? -0.353 0.791 -14.623 1.00 51.94 107 GLY A C 1
ATOM 856 O O . GLY A 1 107 ? -0.199 0.816 -13.402 1.00 51.94 107 GLY A O 1
ATOM 857 N N . GLY A 1 108 ? -1.551 0.918 -15.206 1.00 58.91 108 GLY A N 1
ATOM 858 C CA . GLY A 1 108 ? -2.837 0.806 -14.501 1.00 58.91 108 GLY A CA 1
ATOM 859 C C . GLY A 1 108 ? -3.513 2.135 -14.137 1.00 58.91 108 GLY A C 1
ATOM 860 O O . GLY A 1 108 ? -3.440 3.102 -14.889 1.00 58.91 108 GLY A O 1
ATOM 861 N N . ILE A 1 109 ? -4.185 2.171 -12.972 1.00 49.78 109 ILE A N 1
ATOM 862 C CA . ILE A 1 109 ? -5.100 3.217 -12.420 1.00 49.78 109 ILE A CA 1
ATOM 863 C C . ILE A 1 109 ? -4.618 4.667 -12.590 1.00 49.78 109 ILE A C 1
ATOM 865 O O . ILE A 1 109 ? -5.385 5.624 -12.535 1.00 49.78 109 ILE A O 1
ATOM 869 N N . PHE A 1 110 ? -3.325 4.811 -12.798 1.00 51.50 110 PHE A N 1
ATOM 870 C CA . PHE A 1 110 ? -2.562 6.024 -12.734 1.00 51.50 110 PHE A CA 1
ATOM 871 C C . PHE A 1 110 ? -1.978 6.469 -14.084 1.00 51.50 110 PHE A C 1
ATOM 873 O O . PHE A 1 110 ? -1.107 7.334 -14.117 1.00 51.50 110 PHE A O 1
ATOM 880 N N . ASN A 1 111 ? -2.473 5.935 -15.205 1.00 56.28 111 ASN A N 1
ATOM 881 C CA . ASN A 1 111 ? -2.077 6.393 -16.545 1.00 56.28 111 ASN A CA 1
ATOM 882 C C . ASN A 1 111 ? -2.182 7.926 -16.726 1.00 56.28 111 ASN A C 1
ATOM 884 O O . ASN A 1 111 ? -1.488 8.477 -17.575 1.00 56.28 111 ASN A O 1
ATOM 888 N N . ASN A 1 112 ? -3.005 8.606 -15.914 1.00 60.84 112 ASN A N 1
ATOM 889 C CA . ASN A 1 112 ? -3.253 10.049 -15.981 1.00 60.84 112 ASN A CA 1
ATOM 890 C C . ASN A 1 112 ? -2.645 10.872 -14.831 1.00 60.84 112 ASN A C 1
ATOM 892 O O . ASN A 1 112 ? -2.829 12.085 -14.817 1.00 60.84 112 ASN A O 1
ATOM 896 N N . LEU A 1 113 ? -1.987 10.248 -13.851 1.00 69.81 113 LEU A N 1
ATOM 897 C CA . LEU A 1 113 ? -1.437 10.951 -12.690 1.00 69.81 113 LEU A CA 1
ATOM 898 C C . LEU A 1 113 ? 0.101 10.964 -12.750 1.00 69.81 113 LEU A C 1
ATOM 900 O O . LEU A 1 113 ? 0.758 10.016 -13.198 1.00 69.81 113 LEU A O 1
ATOM 904 N N . ASN A 1 114 ? 0.686 12.080 -12.318 1.00 79.94 114 ASN A N 1
ATOM 905 C CA . ASN A 1 114 ? 2.133 12.252 -12.278 1.00 79.94 114 ASN A CA 1
ATOM 906 C C . ASN A 1 114 ? 2.740 11.468 -11.106 1.00 79.94 114 ASN A C 1
ATOM 908 O O . ASN A 1 114 ? 2.130 11.304 -10.049 1.00 79.94 114 ASN A O 1
ATOM 912 N N . TRP A 1 115 ? 4.003 11.057 -11.244 1.00 82.12 115 TRP A N 1
ATOM 913 C CA . TRP A 1 115 ? 4.735 10.335 -10.193 1.00 82.12 115 TRP A CA 1
ATOM 914 C C . TRP A 1 115 ? 4.709 11.055 -8.834 1.00 82.12 115 TRP A C 1
ATOM 916 O O . TRP A 1 115 ? 4.484 10.422 -7.801 1.00 82.12 115 TRP A O 1
ATOM 926 N N . THR A 1 116 ? 4.867 12.382 -8.825 1.00 85.69 116 THR A N 1
ATOM 927 C CA . THR A 1 116 ? 4.799 13.202 -7.604 1.00 85.69 116 THR A CA 1
ATOM 928 C C . THR A 1 116 ? 3.403 13.202 -6.979 1.00 85.69 116 THR A C 1
ATOM 930 O O . THR A 1 116 ? 3.275 13.119 -5.760 1.00 85.69 116 THR A O 1
ATOM 933 N N . GLU A 1 117 ? 2.347 13.244 -7.794 1.00 87.38 117 GLU A N 1
ATOM 934 C CA . GLU A 1 117 ? 0.962 13.198 -7.312 1.00 87.38 117 GLU A CA 1
ATOM 935 C C . GLU A 1 117 ? 0.656 11.837 -6.675 1.00 87.38 117 GLU A C 1
ATOM 937 O O . GLU A 1 117 ? 0.033 11.781 -5.613 1.00 87.38 117 GLU A O 1
ATOM 942 N N . HIS A 1 118 ? 1.174 10.738 -7.243 1.00 87.12 118 HIS A N 1
ATOM 943 C CA . HIS A 1 118 ? 1.062 9.420 -6.607 1.00 87.12 118 HIS A CA 1
ATOM 944 C C . HIS A 1 118 ? 1.784 9.363 -5.280 1.00 87.12 118 HIS A C 1
ATOM 946 O O . HIS A 1 118 ? 1.269 8.751 -4.346 1.00 87.12 118 HIS A O 1
ATOM 952 N N . LEU A 1 119 ? 2.983 9.943 -5.204 1.00 89.88 119 LEU A N 1
ATOM 953 C CA . LEU A 1 119 ? 3.753 9.945 -3.972 1.00 89.88 119 LEU A CA 1
ATOM 954 C C . LEU A 1 119 ? 2.972 10.669 -2.871 1.00 89.88 119 LEU A C 1
ATOM 956 O O . LEU A 1 119 ? 2.833 10.128 -1.777 1.00 89.88 119 LEU A O 1
ATOM 960 N N . ILE A 1 120 ? 2.392 11.834 -3.175 1.00 92.00 120 ILE A N 1
ATOM 961 C CA . ILE A 1 120 ? 1.551 12.583 -2.232 1.00 92.00 120 ILE A CA 1
ATOM 962 C C . ILE A 1 120 ? 0.342 11.742 -1.802 1.00 92.00 120 ILE A C 1
ATOM 964 O O . ILE A 1 120 ? 0.091 11.609 -0.603 1.00 92.00 120 ILE A O 1
ATOM 968 N N . LEU A 1 121 ? -0.373 11.121 -2.747 1.00 91.00 121 LEU A N 1
ATOM 969 C CA . LEU A 1 121 ? -1.512 10.254 -2.435 1.00 91.00 121 LEU A CA 1
ATOM 970 C C . LEU A 1 121 ? -1.106 9.071 -1.538 1.00 91.00 121 LEU A C 1
ATOM 972 O O . LEU A 1 121 ? -1.786 8.787 -0.555 1.00 91.00 121 LEU A O 1
ATOM 976 N N . ASN A 1 122 ? 0.015 8.409 -1.840 1.00 92.56 122 ASN A N 1
ATOM 977 C CA . ASN A 1 122 ? 0.537 7.292 -1.049 1.00 92.56 122 ASN A CA 1
ATOM 978 C C . ASN A 1 122 ? 0.915 7.736 0.370 1.00 92.56 122 ASN A C 1
ATOM 980 O O . ASN A 1 122 ? 0.579 7.039 1.323 1.00 92.56 122 ASN A O 1
ATOM 984 N N . ILE A 1 123 ? 1.531 8.912 0.535 1.00 95.00 123 ILE A N 1
ATOM 985 C CA . ILE A 1 123 ? 1.848 9.477 1.856 1.00 95.00 123 ILE A CA 1
ATOM 986 C C . ILE A 1 123 ? 0.567 9.741 2.655 1.00 95.00 123 ILE A C 1
ATOM 988 O O . ILE A 1 123 ? 0.484 9.369 3.826 1.00 95.00 123 ILE A O 1
ATOM 992 N N . VAL A 1 124 ? -0.449 10.348 2.035 1.00 96.06 124 VAL A N 1
ATOM 993 C CA . VAL A 1 124 ? -1.739 10.607 2.696 1.00 96.06 124 VAL A CA 1
ATOM 994 C C . VAL A 1 124 ? -2.392 9.294 3.129 1.00 96.06 124 VAL A C 1
ATOM 996 O O . VAL A 1 124 ? -2.783 9.154 4.289 1.00 96.06 124 VAL A O 1
ATOM 999 N N . LEU A 1 125 ? -2.450 8.302 2.235 1.00 95.00 125 LEU A N 1
ATOM 1000 C CA . LEU A 1 125 ? -2.980 6.975 2.547 1.00 95.00 125 LEU A CA 1
ATOM 1001 C C . LEU A 1 125 ? -2.164 6.278 3.640 1.00 95.00 125 LEU A C 1
ATOM 1003 O O . LEU A 1 125 ? -2.748 5.661 4.525 1.00 95.00 125 LEU A O 1
ATOM 1007 N N . LEU A 1 126 ? -0.838 6.408 3.641 1.00 96.31 126 LEU A N 1
ATOM 1008 C CA . LEU A 1 126 ? 0.033 5.841 4.668 1.00 96.31 126 LEU A CA 1
ATOM 1009 C C . LEU A 1 126 ? -0.276 6.413 6.057 1.00 96.31 126 LEU A C 1
ATOM 1011 O O . LEU A 1 126 ? -0.412 5.656 7.017 1.00 96.31 126 LEU A O 1
ATOM 1015 N N . VAL A 1 127 ? -0.422 7.736 6.170 1.00 96.88 127 VAL A N 1
ATOM 1016 C CA . VAL A 1 127 ? -0.777 8.397 7.438 1.00 96.88 127 VAL A CA 1
ATOM 1017 C C . VAL A 1 127 ? -2.155 7.935 7.918 1.00 96.88 127 VAL A C 1
ATOM 1019 O O . VAL A 1 127 ? -2.347 7.618 9.095 1.00 96.88 127 VAL A O 1
ATOM 1022 N N . ILE A 1 128 ? -3.114 7.837 7.000 1.00 95.62 128 ILE A N 1
ATOM 1023 C CA . ILE A 1 128 ? -4.470 7.354 7.270 1.00 95.62 128 ILE A CA 1
ATOM 1024 C C . ILE A 1 128 ? -4.448 5.879 7.742 1.00 95.62 128 ILE A C 1
ATOM 1026 O O . ILE A 1 128 ? -5.016 5.562 8.789 1.00 95.62 128 ILE A O 1
ATOM 1030 N N . ALA A 1 129 ? -3.685 5.000 7.082 1.00 94.50 129 ALA A N 1
ATOM 1031 C CA . ALA A 1 129 ? -3.496 3.602 7.493 1.00 94.50 129 ALA A CA 1
ATOM 1032 C C . ALA A 1 129 ? -2.877 3.489 8.893 1.00 94.50 129 ALA A C 1
ATOM 1034 O O . ALA A 1 129 ? -3.380 2.765 9.758 1.00 94.50 129 ALA A O 1
ATOM 1035 N N . PHE A 1 130 ? -1.801 4.245 9.127 1.00 95.75 130 PHE A N 1
ATOM 1036 C CA . PHE A 1 130 ? -1.065 4.234 10.383 1.00 95.75 130 PHE A CA 1
ATOM 1037 C C . PHE A 1 130 ? -1.940 4.701 11.549 1.00 95.75 130 PHE A C 1
ATOM 1039 O O . PHE A 1 130 ? -1.961 4.065 12.604 1.00 95.75 130 PHE A O 1
ATOM 1046 N N . THR A 1 131 ? -2.713 5.774 11.357 1.00 94.31 131 THR A N 1
ATOM 1047 C CA . THR A 1 131 ? -3.643 6.271 12.382 1.00 94.31 131 THR A CA 1
ATOM 1048 C C . THR A 1 131 ? -4.757 5.267 12.676 1.00 94.31 131 THR A C 1
ATOM 1050 O O . THR A 1 131 ? -5.056 5.026 13.849 1.00 94.31 131 THR A O 1
ATOM 1053 N N . ALA A 1 132 ? -5.323 4.612 11.657 1.00 92.31 132 ALA A N 1
ATOM 1054 C CA . ALA A 1 132 ? -6.320 3.558 11.842 1.00 92.31 132 ALA A CA 1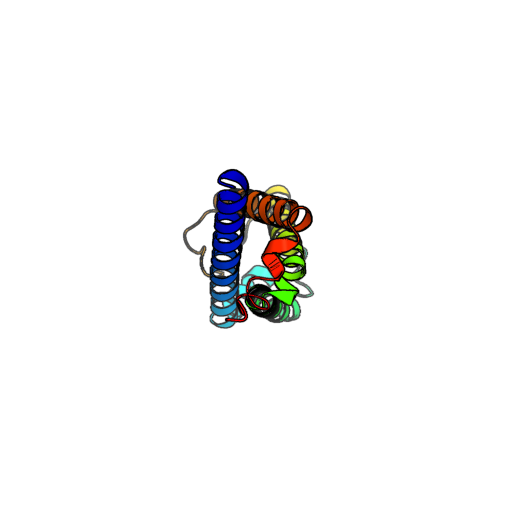
ATOM 1055 C C . ALA A 1 132 ? -5.756 2.350 12.610 1.00 92.31 132 ALA A C 1
ATOM 1057 O O . ALA A 1 132 ? -6.390 1.856 13.547 1.00 92.31 132 ALA A O 1
ATOM 1058 N N . TRP A 1 133 ? -4.543 1.902 12.273 1.00 93.50 133 TRP A N 1
ATOM 1059 C CA . TRP A 1 133 ? -3.854 0.828 12.992 1.00 93.50 133 TRP A CA 1
ATOM 1060 C C . TRP A 1 133 ? -3.555 1.204 14.452 1.00 93.50 133 TRP A C 1
ATOM 1062 O O . TRP A 1 133 ? -3.851 0.429 15.368 1.00 93.50 133 TRP A O 1
ATOM 1072 N N . TRP A 1 134 ? -3.032 2.410 14.689 1.00 91.50 134 TRP A N 1
ATOM 1073 C CA . TRP A 1 134 ? -2.715 2.914 16.026 1.00 91.50 134 TRP A CA 1
ATOM 1074 C C . TRP A 1 134 ? -3.956 2.982 16.926 1.00 91.50 134 TRP A C 1
ATOM 1076 O O . TRP A 1 134 ? -3.947 2.484 18.056 1.00 91.50 134 TRP A O 1
ATOM 1086 N N . LEU A 1 135 ? -5.058 3.531 16.408 1.00 88.62 135 LEU A N 1
ATOM 1087 C CA . LEU A 1 135 ? -6.336 3.592 17.120 1.00 88.62 135 LEU A CA 1
ATOM 1088 C C . LEU A 1 135 ? -6.918 2.194 17.372 1.00 88.62 135 LEU A C 1
ATOM 1090 O O . LEU A 1 135 ? -7.423 1.920 18.464 1.00 88.62 135 LEU A O 1
ATOM 1094 N N . SER A 1 136 ? -6.786 1.282 16.406 1.00 84.94 136 SER A N 1
ATOM 1095 C CA . SER A 1 136 ? -7.221 -0.111 16.549 1.00 84.94 136 SER A CA 1
ATOM 1096 C C . SER A 1 136 ? -6.458 -0.842 17.662 1.00 84.94 136 SER A C 1
ATOM 1098 O O . SER A 1 136 ? -7.053 -1.596 18.440 1.00 84.94 136 SER A O 1
ATOM 1100 N N . LYS A 1 137 ? -5.152 -0.582 17.824 1.00 78.25 137 LYS A N 1
ATOM 1101 C CA . LYS A 1 137 ? -4.338 -1.155 18.912 1.00 78.25 137 LYS A CA 1
ATOM 1102 C C . LYS A 1 137 ? -4.894 -0.797 20.294 1.00 78.25 137 LYS A C 1
ATOM 1104 O O . LYS A 1 137 ? -4.975 -1.675 21.154 1.00 78.25 137 LYS A O 1
ATOM 1109 N N . SER A 1 138 ? -5.309 0.457 20.479 1.00 69.56 138 SER A N 1
ATOM 1110 C CA . SER A 1 138 ? -5.856 0.968 21.742 1.00 69.56 138 SER A CA 1
ATOM 1111 C C . SER A 1 138 ? -7.271 0.453 22.036 1.00 69.56 138 SER A C 1
ATOM 1113 O O . SER A 1 138 ? -7.587 0.184 23.193 1.00 69.56 138 SER A O 1
ATOM 1115 N N . ASN A 1 139 ? -8.106 0.241 21.012 1.00 63.25 139 ASN A N 1
ATOM 1116 C CA . ASN A 1 139 ? -9.510 -0.127 21.194 1.00 63.25 139 ASN A CA 1
ATOM 1117 C C . ASN A 1 139 ? -9.783 -1.610 20.856 1.00 63.25 139 ASN A C 1
ATOM 1119 O O . ASN A 1 139 ? -10.222 -1.963 19.763 1.00 63.25 139 ASN A O 1
ATOM 1123 N N . GLN A 1 140 ? -9.532 -2.514 21.813 1.00 56.66 140 GLN A N 1
ATOM 1124 C CA . GLN A 1 140 ? -9.748 -3.971 21.663 1.00 56.66 140 GLN A CA 1
ATOM 1125 C C . GLN A 1 140 ? -11.223 -4.372 21.439 1.00 56.66 140 GLN A C 1
ATOM 1127 O O . GLN A 1 140 ? -11.486 -5.471 20.957 1.00 56.66 140 GLN A O 1
ATOM 1132 N N . ARG A 1 141 ? -12.191 -3.493 21.743 1.00 52.53 141 ARG A N 1
ATOM 1133 C CA . ARG A 1 141 ? -13.635 -3.789 21.640 1.00 52.53 141 ARG A CA 1
ATOM 1134 C C . ARG A 1 141 ? -14.156 -3.875 20.196 1.00 52.53 141 ARG A C 1
ATOM 1136 O O . ARG A 1 141 ? -15.174 -4.512 19.961 1.00 52.53 141 ARG A O 1
ATOM 1143 N N . PHE A 1 142 ? -13.433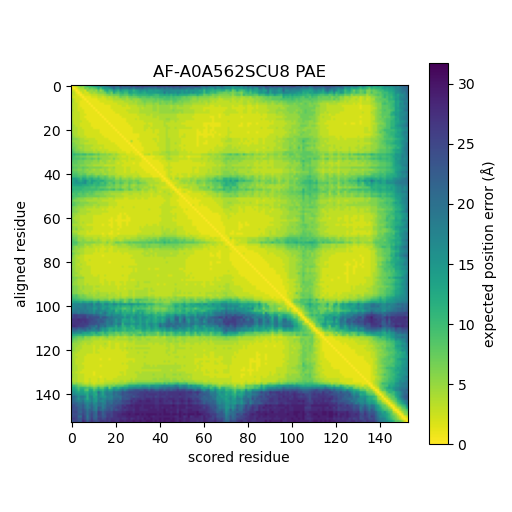 -3.298 19.235 1.00 52.12 142 PHE A N 1
ATOM 1144 C CA . PHE A 1 142 ? -13.789 -3.262 17.810 1.00 52.12 142 PHE A CA 1
ATOM 1145 C C . PHE A 1 142 ? -13.730 -4.630 17.103 1.00 52.12 142 PHE A C 1
ATOM 1147 O O . PHE A 1 142 ? -14.512 -4.897 16.198 1.00 52.12 142 PHE A O 1
ATOM 1154 N N . ILE A 1 143 ? -12.837 -5.532 17.529 1.00 52.34 143 ILE A N 1
ATOM 1155 C CA . ILE A 1 143 ? -12.688 -6.860 16.896 1.00 52.34 143 ILE A CA 1
ATOM 1156 C C . ILE A 1 143 ? -13.895 -7.769 17.196 1.00 52.34 143 ILE A C 1
ATOM 1158 O O . ILE A 1 143 ? -14.181 -8.702 16.449 1.00 52.34 143 ILE A O 1
ATOM 1162 N N . ALA A 1 144 ? -14.638 -7.479 18.267 1.00 51.19 144 ALA A N 1
ATOM 1163 C CA . ALA A 1 144 ? -15.727 -8.307 18.774 1.00 51.19 144 ALA A CA 1
ATOM 1164 C C . ALA A 1 144 ? -17.132 -7.843 18.338 1.00 51.19 144 ALA A C 1
ATOM 1166 O O . ALA A 1 144 ? -18.108 -8.186 19.007 1.00 51.19 144 ALA A O 1
ATOM 1167 N N . ILE A 1 145 ? -17.276 -7.111 17.221 1.00 53.44 145 ILE A N 1
ATOM 1168 C CA . ILE A 1 145 ? -18.600 -6.681 16.711 1.00 53.44 145 ILE A CA 1
ATOM 1169 C C . ILE A 1 145 ? -19.493 -7.871 16.284 1.00 53.44 145 ILE A C 1
ATOM 1171 O O . ILE A 1 145 ? -20.648 -7.672 15.925 1.00 53.44 145 ILE A O 1
ATOM 1175 N N . ASN A 1 146 ? -19.064 -9.133 16.446 1.00 53.38 146 ASN A N 1
ATOM 1176 C CA . ASN A 1 146 ? -20.045 -10.208 16.599 1.00 53.38 146 ASN A CA 1
ATOM 1177 C C . ASN A 1 146 ? -19.601 -11.396 17.477 1.00 53.38 146 ASN A C 1
ATOM 1179 O O . ASN A 1 146 ? -19.114 -12.406 16.973 1.00 53.38 146 ASN A O 1
ATOM 1183 N N . ARG A 1 147 ? -19.843 -11.316 18.796 1.00 51.06 147 ARG A N 1
ATOM 1184 C CA . ARG A 1 147 ? -20.197 -12.515 19.595 1.00 51.06 147 ARG A CA 1
ATOM 1185 C C . ARG A 1 147 ? -21.084 -12.265 20.824 1.00 51.06 147 ARG A C 1
ATOM 1187 O O . ARG A 1 147 ? -21.255 -13.192 21.603 1.00 51.06 147 ARG A O 1
ATOM 1194 N N . ASN A 1 148 ? -21.624 -11.062 21.053 1.00 48.62 148 ASN A N 1
ATOM 1195 C CA . ASN A 1 148 ? -22.394 -10.815 22.285 1.00 48.62 148 ASN A CA 1
ATOM 1196 C C . ASN A 1 148 ? -23.616 -9.891 22.152 1.00 48.62 148 ASN A C 1
ATOM 1198 O O . ASN A 1 148 ? -24.075 -9.344 23.146 1.00 48.62 148 ASN A O 1
ATOM 1202 N N . SER A 1 149 ? -24.212 -9.774 20.961 1.00 50.91 149 SER A N 1
ATOM 1203 C CA . SER A 1 149 ? -25.576 -9.231 20.822 1.00 50.91 149 SER A CA 1
ATOM 1204 C C . SER A 1 149 ? -26.675 -10.219 21.251 1.00 50.91 149 SER A C 1
ATOM 1206 O O . SER A 1 149 ? -27.855 -9.923 21.099 1.00 50.91 149 SER A O 1
ATOM 1208 N N . ARG A 1 150 ? -26.326 -11.372 21.846 1.00 48.78 150 ARG A N 1
ATOM 1209 C CA . ARG A 1 150 ? -27.279 -12.147 22.648 1.00 48.78 150 ARG A CA 1
ATOM 1210 C C . ARG A 1 150 ? -27.456 -11.431 23.983 1.00 48.78 150 ARG A C 1
ATOM 1212 O O . ARG A 1 150 ? -26.763 -11.739 24.946 1.00 48.78 150 ARG A O 1
ATOM 1219 N N . THR A 1 151 ? -28.377 -10.478 24.040 1.00 43.56 151 THR A N 1
ATOM 1220 C CA . THR A 1 151 ? -29.123 -10.269 25.281 1.00 43.56 151 THR A CA 1
ATOM 1221 C C . THR A 1 151 ? -29.862 -11.582 25.554 1.00 43.56 151 THR A C 1
ATOM 1223 O O . THR A 1 151 ? -30.694 -11.956 24.723 1.00 43.56 151 THR A O 1
ATOM 1226 N N . PRO A 1 152 ? -29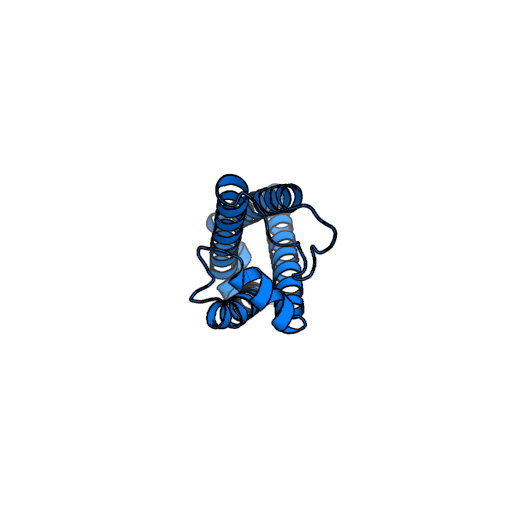.550 -12.344 26.618 1.00 45.19 152 PRO A N 1
ATOM 1227 C CA . PRO A 1 152 ? -30.484 -13.365 27.055 1.00 45.19 152 PRO A CA 1
ATOM 1228 C C . PRO A 1 152 ? -31.728 -12.614 27.538 1.00 45.19 152 PRO A C 1
ATOM 1230 O O . PRO A 1 152 ? -31.629 -11.764 28.424 1.00 45.19 152 PRO A O 1
ATOM 1233 N N . VAL A 1 153 ? -32.847 -12.846 26.854 1.00 60.56 153 VAL A N 1
ATOM 1234 C CA . VAL A 1 153 ? -34.181 -12.508 27.363 1.00 60.56 153 VAL A CA 1
ATOM 1235 C C . VAL A 1 153 ? -34.552 -13.561 28.395 1.00 60.56 153 VAL A C 1
ATOM 1237 O O . VAL A 1 153 ? -34.229 -14.744 28.130 1.00 60.56 153 VAL A O 1
#

pLDDT: mean 82.71, std 14.34, range [43.56, 96.88]

Secondary structure (DSSP, 8-state):
-HHHHHHHHHHHHHHHHHHHHHHHHHHHHHHTHHHHHHHHHHSTTTGGGHHHHHHHHHHHHHHHHHHHHSTTTHHHHHHHHHHHHHHHHHHHHHHHHH-SSPPPS-SSTTTTS-HHHHHHHHHHHHHHHHHHHHHHHH-GGGGGTTS------